Protein AF-A0A434ER28-F1 (afdb_monomer_lite)

Sequence (75 aa):
MSAKTLLKSLLAYQAWANDELVERLAGMDPARDAGQRHAAFRLMNHIHVVSRIFAAHLKGVAHGYAGDNTPDTPQ

Foldseek 3Di:
DDPVVVVVVVVVVVVVVLVVLVVVLVPDDCPVCVVVNQVSLQVVQLVVLVVLCVVCVVVVHDSPDPDSGDPDRDD

Structure (mmCIF, N/CA/C/O backbone):
data_AF-A0A434ER28-F1
#
_entry.id   AF-A0A434ER28-F1
#
loop_
_atom_site.group_PDB
_atom_site.id
_atom_site.type_symbol
_atom_site.label_atom_id
_atom_site.label_alt_id
_atom_site.label_comp_id
_atom_site.label_asym_id
_atom_site.label_entity_id
_atom_site.label_seq_id
_atom_site.pdbx_PDB_ins_code
_atom_site.Cartn_x
_atom_site.Cartn_y
_atom_site.Cartn_z
_atom_site.occupancy
_atom_site.B_iso_or_equiv
_atom_site.auth_seq_id
_atom_site.auth_comp_id
_atom_site.auth_asym_id
_atom_site.auth_atom_id
_atom_site.pdbx_PDB_model_num
ATOM 1 N N . MET A 1 1 ? -5.478 18.771 17.531 1.00 79.06 1 MET A N 1
ATOM 2 C CA . MET A 1 1 ? -5.972 17.888 16.447 1.00 79.06 1 MET A CA 1
ATOM 3 C C . MET A 1 1 ? -6.432 16.578 17.082 1.00 79.06 1 MET A C 1
ATOM 5 O O . MET A 1 1 ? -5.732 16.106 17.965 1.00 79.06 1 MET A O 1
ATOM 9 N N . SER A 1 2 ? -7.596 16.019 16.728 1.00 96.31 2 SER A N 1
ATOM 10 C CA . SER A 1 2 ? -8.048 14.740 17.317 1.00 96.31 2 SER A CA 1
ATOM 11 C C . SER A 1 2 ? -7.330 13.542 16.682 1.00 96.31 2 SER A C 1
ATOM 13 O O . SER A 1 2 ? -6.928 13.627 15.521 1.00 96.31 2 SER A O 1
ATOM 15 N N . ALA A 1 3 ? -7.247 12.407 17.387 1.00 93.81 3 ALA A N 1
ATOM 16 C CA . ALA A 1 3 ? -6.719 11.157 16.823 1.00 93.81 3 ALA A CA 1
ATOM 17 C C . ALA A 1 3 ? -7.469 10.738 15.543 1.00 93.81 3 ALA A C 1
ATOM 19 O O . ALA A 1 3 ? -6.857 10.326 14.564 1.00 93.81 3 ALA A O 1
ATOM 20 N N . LYS A 1 4 ? -8.795 10.940 15.504 1.00 93.31 4 LYS A N 1
ATOM 21 C CA . LYS A 1 4 ? -9.627 10.688 14.318 1.00 93.31 4 LYS A CA 1
ATOM 22 C C . LYS A 1 4 ? -9.216 11.557 13.128 1.00 93.31 4 LYS A C 1
ATOM 24 O O . LYS A 1 4 ? -9.161 11.067 12.006 1.00 93.31 4 LYS A O 1
ATOM 29 N N . THR A 1 5 ? -8.959 12.843 13.361 1.00 96.94 5 THR A N 1
ATOM 30 C CA . THR A 1 5 ? -8.512 13.770 12.312 1.00 96.94 5 THR A CA 1
ATOM 31 C C . THR A 1 5 ? -7.129 13.377 11.800 1.00 96.94 5 THR A C 1
ATOM 33 O O . THR A 1 5 ? -6.948 13.299 10.592 1.00 96.94 5 THR A O 1
ATOM 36 N N . LEU A 1 6 ? -6.195 13.056 12.701 1.00 96.31 6 LEU A N 1
ATOM 37 C CA . LEU A 1 6 ? -4.848 12.616 12.336 1.00 96.31 6 LEU A CA 1
ATOM 38 C C . LEU A 1 6 ? -4.880 11.348 11.473 1.00 96.31 6 LEU A C 1
ATOM 40 O O . LEU A 1 6 ? -4.296 11.326 10.395 1.00 96.31 6 LEU A O 1
ATOM 44 N N . LEU A 1 7 ? -5.612 10.317 11.908 1.00 92.56 7 LEU A N 1
ATOM 45 C CA . LEU A 1 7 ? -5.730 9.056 11.169 1.00 92.56 7 LEU A CA 1
ATOM 46 C C . LEU A 1 7 ? -6.333 9.258 9.776 1.00 92.56 7 LEU A C 1
ATOM 48 O O . LEU A 1 7 ? -5.850 8.675 8.811 1.00 92.56 7 LEU A O 1
ATOM 52 N N . LYS A 1 8 ? -7.353 10.116 9.646 1.00 94.81 8 LYS A N 1
ATOM 53 C CA . LYS A 1 8 ? -7.918 10.465 8.336 1.00 94.81 8 LYS A CA 1
ATOM 54 C C . LYS A 1 8 ? -6.884 11.117 7.420 1.00 94.81 8 LYS A C 1
ATOM 56 O O . LYS A 1 8 ? -6.811 10.742 6.255 1.00 94.81 8 LYS A O 1
ATOM 61 N N . SER A 1 9 ? -6.091 12.055 7.936 1.00 97.00 9 SER A N 1
ATOM 62 C CA . SER A 1 9 ? -5.039 12.707 7.152 1.00 97.00 9 SER A CA 1
ATOM 63 C C . SER A 1 9 ? -3.959 11.721 6.706 1.00 97.00 9 SER A C 1
ATOM 65 O O . SER A 1 9 ? -3.553 11.759 5.550 1.00 97.00 9 SER A O 1
ATOM 67 N N . LEU A 1 10 ? -3.533 10.808 7.584 1.00 95.50 10 LEU A N 1
ATOM 68 C CA . LEU A 1 10 ? -2.537 9.785 7.248 1.00 95.50 10 LEU A CA 1
ATOM 69 C C . LEU A 1 10 ? -3.047 8.812 6.178 1.00 95.50 10 LEU A C 1
ATOM 71 O O . LEU A 1 10 ? -2.322 8.507 5.237 1.00 95.50 10 LEU A O 1
ATOM 75 N N . LEU A 1 11 ? -4.305 8.370 6.277 1.00 93.38 11 LEU A N 1
ATOM 76 C CA . LEU A 1 11 ? -4.914 7.489 5.275 1.00 93.38 11 LEU A CA 1
ATOM 77 C C . LEU A 1 11 ? -5.081 8.186 3.918 1.00 93.38 11 LEU A C 1
ATOM 79 O O . LEU A 1 11 ? -4.821 7.574 2.886 1.00 93.38 11 LEU A O 1
ATOM 83 N N . ALA A 1 12 ? -5.475 9.462 3.911 1.00 96.69 12 ALA A N 1
ATOM 84 C CA . ALA A 1 12 ? -5.557 10.253 2.683 1.00 96.69 12 ALA A CA 1
ATOM 85 C C . ALA A 1 12 ? -4.175 10.452 2.040 1.00 96.69 12 ALA A C 1
ATOM 87 O O . ALA A 1 12 ? -4.037 10.308 0.829 1.00 96.69 12 ALA A O 1
ATOM 88 N N . TYR A 1 13 ? -3.148 10.723 2.848 1.00 97.31 13 TYR A N 1
ATOM 89 C CA . TYR A 1 13 ? -1.774 10.844 2.365 1.00 97.31 13 TYR A CA 1
ATOM 90 C C . TYR A 1 13 ? -1.244 9.523 1.792 1.00 97.31 13 TYR A C 1
ATOM 92 O O . TYR A 1 13 ? -0.635 9.524 0.728 1.00 97.31 13 TYR A O 1
ATOM 100 N N . GLN A 1 14 ? -1.514 8.390 2.451 1.00 95.19 14 GLN A N 1
ATOM 101 C CA . GLN A 1 14 ? -1.130 7.073 1.937 1.00 95.19 14 GLN A CA 1
ATOM 102 C C . GLN A 1 14 ? -1.807 6.771 0.593 1.00 95.19 14 GLN A C 1
ATOM 104 O O . GLN A 1 14 ? -1.151 6.257 -0.306 1.00 95.19 14 GLN A O 1
ATOM 109 N N . ALA A 1 15 ? -3.097 7.094 0.441 1.00 95.69 15 ALA A N 1
ATOM 110 C CA . AL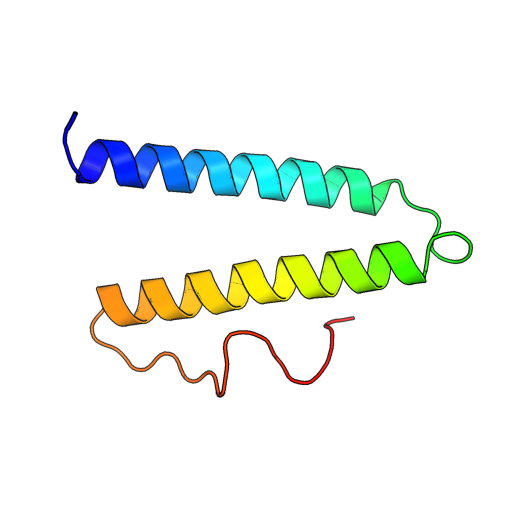A A 1 15 ? -3.800 6.922 -0.830 1.00 95.69 15 ALA A CA 1
ATOM 111 C C . ALA A 1 15 ? -3.152 7.752 -1.950 1.00 95.69 15 ALA A C 1
ATOM 113 O O . ALA A 1 15 ? -2.806 7.199 -2.987 1.00 95.69 15 ALA A O 1
ATOM 114 N N . TRP A 1 16 ? -2.888 9.035 -1.694 1.00 97.81 16 TRP A N 1
ATOM 115 C CA . TRP A 1 16 ? -2.197 9.909 -2.645 1.00 97.81 16 TRP A CA 1
ATOM 116 C C . TRP A 1 16 ? -0.802 9.385 -3.032 1.00 97.81 16 TRP A C 1
ATOM 118 O O . TRP A 1 16 ? -0.470 9.328 -4.213 1.00 97.81 16 TRP A O 1
ATOM 128 N N . ALA A 1 17 ? 0.003 8.952 -2.057 1.00 96.62 17 ALA A N 1
ATOM 129 C CA . ALA A 1 17 ? 1.345 8.429 -2.318 1.00 96.62 17 ALA A CA 1
ATOM 130 C C . ALA A 1 17 ? 1.314 7.115 -3.119 1.00 96.62 17 ALA A C 1
ATOM 132 O O . ALA A 1 17 ? 2.173 6.879 -3.969 1.00 96.62 17 ALA A O 1
ATOM 133 N N . ASN A 1 18 ? 0.319 6.261 -2.862 1.00 94.94 18 ASN A N 1
ATOM 134 C CA . ASN A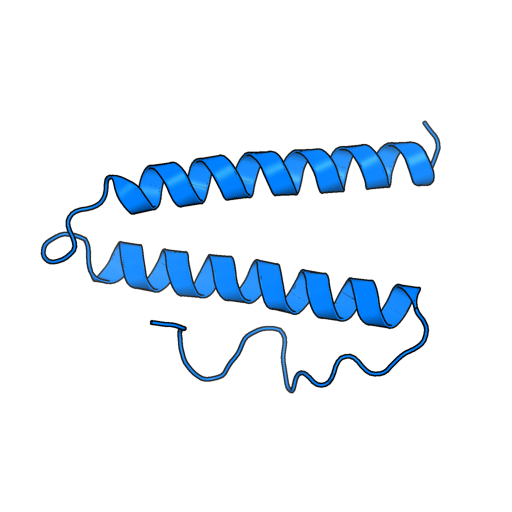 1 18 ? 0.109 5.037 -3.627 1.00 94.94 18 ASN A CA 1
ATOM 135 C C . ASN A 1 18 ? -0.264 5.344 -5.083 1.00 94.94 18 ASN A C 1
ATOM 137 O O . ASN A 1 18 ? 0.274 4.696 -5.979 1.00 94.94 18 ASN A O 1
ATOM 141 N N . ASP A 1 19 ? -1.141 6.324 -5.318 1.00 95.56 19 ASP A N 1
ATOM 142 C CA . ASP A 1 19 ? -1.526 6.742 -6.670 1.00 95.56 19 ASP A CA 1
ATOM 143 C C . ASP A 1 19 ? -0.308 7.255 -7.453 1.00 95.56 19 ASP A C 1
ATOM 145 O O . ASP A 1 19 ? -0.074 6.814 -8.580 1.00 95.56 19 ASP A O 1
ATOM 149 N N . GLU A 1 20 ? 0.532 8.096 -6.834 1.00 95.81 20 GLU A N 1
ATOM 150 C CA . GLU A 1 20 ? 1.769 8.571 -7.468 1.00 95.81 20 GLU A CA 1
ATOM 151 C C . GLU A 1 20 ? 2.715 7.404 -7.798 1.00 95.81 20 GLU A C 1
ATOM 153 O O . GLU A 1 20 ? 3.247 7.328 -8.906 1.00 95.81 20 GLU A O 1
ATOM 158 N N . LEU A 1 21 ? 2.911 6.452 -6.880 1.00 93.50 21 LEU A N 1
ATOM 159 C CA . LEU A 1 21 ? 3.779 5.298 -7.131 1.00 93.50 21 LEU A CA 1
ATOM 160 C C . LEU A 1 21 ? 3.261 4.421 -8.285 1.00 93.50 21 LEU A C 1
ATOM 162 O O . LEU A 1 21 ? 4.056 3.959 -9.108 1.00 93.50 21 LEU A O 1
ATOM 166 N N . VAL A 1 22 ? 1.945 4.213 -8.377 1.00 92.50 22 VAL A N 1
ATOM 167 C CA . VAL A 1 22 ? 1.320 3.465 -9.479 1.00 92.50 22 VAL A CA 1
ATOM 168 C C . VAL A 1 22 ? 1.509 4.189 -10.812 1.00 92.50 22 VAL A C 1
ATOM 170 O O . VAL A 1 22 ? 1.862 3.551 -11.805 1.00 92.50 22 VAL A O 1
ATOM 173 N N . GLU A 1 23 ? 1.344 5.510 -10.843 1.00 95.06 23 GLU A N 1
ATOM 174 C CA . GLU A 1 23 ? 1.571 6.310 -12.050 1.00 95.06 23 GLU A CA 1
ATOM 175 C C . GLU A 1 23 ? 3.031 6.219 -12.521 1.00 95.06 23 GLU A C 1
ATOM 177 O O . GLU A 1 23 ? 3.301 5.997 -13.704 1.00 95.06 23 GLU A O 1
ATOM 182 N N . ARG A 1 24 ? 3.994 6.291 -11.592 1.00 92.88 24 ARG A N 1
ATOM 183 C CA . ARG A 1 24 ? 5.420 6.110 -11.913 1.00 92.88 24 ARG A CA 1
ATOM 184 C C . ARG A 1 24 ? 5.710 4.719 -12.465 1.00 92.88 24 ARG A C 1
ATOM 186 O O . ARG A 1 24 ? 6.461 4.604 -13.430 1.00 92.88 24 ARG A O 1
ATOM 193 N N . LEU A 1 25 ? 5.114 3.680 -11.881 1.00 91.94 25 LEU A N 1
ATOM 194 C CA . LEU A 1 25 ? 5.257 2.301 -12.351 1.00 91.94 25 LEU A CA 1
ATOM 195 C C . LEU A 1 25 ? 4.723 2.106 -13.771 1.00 91.94 25 LEU A C 1
ATOM 197 O O . LEU A 1 25 ? 5.342 1.389 -14.557 1.00 91.94 25 LEU A O 1
ATOM 201 N N . ALA A 1 26 ? 3.606 2.752 -14.111 1.00 91.44 26 ALA A N 1
ATOM 202 C CA . ALA A 1 26 ? 3.022 2.685 -15.449 1.00 91.44 26 ALA A CA 1
ATOM 203 C C . ALA A 1 26 ? 3.951 3.268 -16.530 1.00 91.44 26 ALA A C 1
ATOM 205 O O . ALA A 1 26 ? 3.916 2.818 -17.673 1.00 91.44 26 ALA A O 1
ATOM 206 N N . GLY A 1 27 ? 4.806 4.229 -16.164 1.00 92.00 27 GLY A N 1
ATOM 207 C CA . GLY A 1 27 ? 5.800 4.825 -17.058 1.00 92.00 27 GLY A CA 1
ATOM 208 C C . GLY A 1 27 ? 7.126 4.059 -17.182 1.00 92.00 27 GLY A C 1
ATOM 209 O O . GLY A 1 27 ? 7.961 4.461 -17.989 1.00 92.00 27 GLY A O 1
ATOM 210 N N . MET A 1 28 ? 7.355 2.998 -16.397 1.00 93.12 28 MET A N 1
ATOM 211 C CA . MET A 1 28 ? 8.618 2.241 -16.406 1.00 93.12 28 MET A CA 1
ATOM 212 C C . MET A 1 28 ? 8.682 1.217 -17.540 1.00 93.12 28 MET A C 1
ATOM 214 O O . MET A 1 28 ? 7.728 0.464 -17.775 1.00 93.12 28 MET A O 1
ATOM 218 N N . ASP A 1 29 ? 9.851 1.093 -18.168 1.00 93.94 29 ASP A N 1
ATOM 219 C CA . ASP A 1 29 ? 10.067 0.101 -19.215 1.00 93.94 29 ASP A CA 1
ATOM 220 C C . ASP A 1 29 ? 10.157 -1.312 -18.597 1.00 93.94 29 ASP A C 1
ATOM 222 O O . ASP A 1 29 ? 10.967 -1.545 -17.694 1.00 93.94 29 ASP A O 1
ATOM 226 N N . PRO A 1 30 ? 9.339 -2.285 -19.044 1.00 89.38 30 PRO A N 1
ATOM 227 C CA . PRO A 1 30 ? 9.317 -3.618 -18.444 1.00 89.38 30 PRO A CA 1
ATOM 228 C C . PRO A 1 30 ? 10.647 -4.378 -18.521 1.00 89.38 30 PRO A C 1
ATOM 230 O O . PRO A 1 30 ? 10.929 -5.181 -17.635 1.00 89.38 30 PRO A O 1
ATOM 233 N N . ALA A 1 31 ? 11.439 -4.165 -19.575 1.00 91.69 31 ALA A N 1
ATOM 234 C CA . ALA A 1 31 ? 12.665 -4.914 -19.829 1.00 91.69 31 ALA A CA 1
ATOM 235 C C . ALA A 1 31 ? 13.880 -4.240 -19.187 1.00 91.69 31 ALA A C 1
ATOM 237 O O . ALA A 1 31 ? 14.713 -4.903 -18.569 1.00 91.69 31 ALA A O 1
ATOM 238 N N . ARG A 1 32 ? 13.973 -2.915 -19.308 1.00 95.62 32 ARG A N 1
ATOM 239 C CA . ARG A 1 32 ? 15.076 -2.119 -18.770 1.00 95.62 32 ARG A CA 1
ATOM 240 C C . ARG A 1 32 ? 14.974 -1.933 -17.256 1.00 95.62 32 ARG A C 1
ATOM 242 O O . ARG A 1 32 ? 16.005 -1.955 -16.589 1.00 95.62 32 ARG A O 1
ATOM 249 N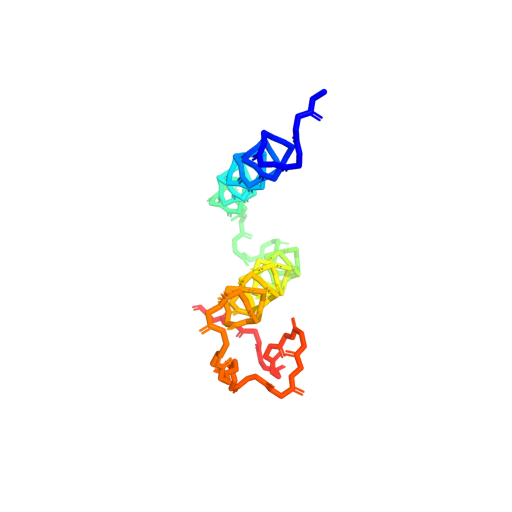 N . ASP A 1 33 ? 13.760 -1.799 -16.723 1.00 94.12 33 ASP A N 1
ATOM 250 C CA . ASP A 1 33 ? 13.520 -1.470 -15.312 1.00 94.12 33 ASP A CA 1
ATOM 251 C C . ASP A 1 33 ? 12.942 -2.659 -14.519 1.00 94.12 33 ASP A C 1
ATOM 253 O O . ASP A 1 33 ? 12.292 -2.483 -13.486 1.00 94.12 33 ASP A O 1
ATOM 257 N N . ALA A 1 34 ? 13.156 -3.895 -14.990 1.00 93.00 34 ALA A N 1
ATOM 258 C CA . ALA A 1 34 ? 12.557 -5.105 -14.418 1.00 93.00 34 ALA A CA 1
ATOM 259 C C . ALA A 1 34 ? 12.794 -5.247 -12.900 1.00 93.00 34 ALA A C 1
ATOM 261 O O . ALA A 1 34 ? 11.880 -5.599 -12.151 1.00 93.00 34 ALA A O 1
ATOM 262 N N . GLY A 1 35 ? 14.004 -4.927 -12.426 1.00 94.31 35 GLY A N 1
ATOM 263 C CA . GLY A 1 35 ? 14.349 -4.980 -11.002 1.00 94.31 35 GLY A CA 1
ATOM 264 C C . GLY A 1 35 ? 13.620 -3.921 -10.169 1.00 94.31 35 GLY A C 1
ATOM 265 O O . GLY A 1 35 ? 13.081 -4.231 -9.106 1.00 94.31 35 GLY A O 1
ATOM 266 N N . GLN A 1 36 ? 13.552 -2.683 -10.664 1.00 94.06 36 GLN A N 1
ATOM 267 C CA . GLN A 1 36 ? 12.846 -1.578 -10.011 1.00 94.06 36 GLN A CA 1
ATOM 268 C C . GLN A 1 36 ? 11.342 -1.845 -9.963 1.00 94.06 36 GLN A C 1
ATOM 270 O O . GLN A 1 36 ? 10.721 -1.660 -8.917 1.00 94.06 36 GLN A O 1
ATOM 275 N N . ARG A 1 37 ? 10.769 -2.356 -11.057 1.00 93.31 37 ARG A N 1
ATOM 276 C CA . ARG A 1 37 ? 9.363 -2.769 -11.116 1.00 93.31 37 ARG A CA 1
ATOM 277 C C . ARG A 1 37 ? 9.064 -3.877 -10.113 1.00 93.31 37 ARG A C 1
ATOM 279 O O . ARG A 1 37 ? 8.094 -3.773 -9.369 1.00 93.31 37 ARG A O 1
ATOM 286 N N . HIS A 1 38 ? 9.919 -4.897 -10.031 1.00 93.56 38 HIS A N 1
ATOM 287 C CA . HIS A 1 38 ? 9.765 -5.969 -9.047 1.00 93.56 38 HIS A CA 1
ATOM 288 C C . HIS A 1 38 ? 9.800 -5.438 -7.606 1.00 93.56 38 HIS A C 1
ATOM 290 O O . HIS A 1 38 ? 8.934 -5.774 -6.797 1.00 93.56 38 HIS A O 1
ATOM 296 N N . ALA A 1 39 ? 10.771 -4.580 -7.283 1.00 93.69 39 ALA A N 1
ATOM 297 C CA . ALA A 1 39 ? 10.879 -3.965 -5.962 1.00 93.69 39 ALA A CA 1
ATOM 298 C C . ALA A 1 39 ? 9.650 -3.103 -5.624 1.00 93.69 39 ALA A C 1
ATOM 300 O O . ALA A 1 39 ? 9.133 -3.167 -4.508 1.00 93.69 39 ALA A O 1
ATOM 301 N N . ALA A 1 40 ? 9.140 -2.343 -6.591 1.00 93.50 40 ALA A N 1
ATOM 302 C CA . ALA A 1 40 ? 7.955 -1.520 -6.406 1.00 93.50 40 ALA A CA 1
ATOM 303 C C . ALA A 1 40 ? 6.687 -2.365 -6.194 1.00 93.50 40 ALA A C 1
ATOM 305 O O . ALA A 1 40 ? 5.906 -2.067 -5.291 1.00 93.50 40 ALA A O 1
ATOM 306 N N . PHE A 1 41 ? 6.512 -3.472 -6.928 1.00 93.69 41 PHE A N 1
ATOM 307 C CA . PHE A 1 41 ? 5.420 -4.417 -6.665 1.00 93.69 41 PHE A CA 1
ATOM 308 C C . PHE A 1 41 ? 5.538 -5.071 -5.284 1.00 93.69 41 PHE A C 1
ATOM 310 O O . PHE A 1 41 ? 4.541 -5.170 -4.568 1.00 93.69 41 PHE A O 1
ATOM 317 N N . ARG A 1 42 ? 6.751 -5.451 -4.853 1.00 95.62 42 ARG A N 1
ATOM 318 C CA . ARG A 1 42 ? 6.998 -5.953 -3.487 1.00 95.62 42 ARG A CA 1
ATOM 319 C C . ARG A 1 42 ? 6.605 -4.945 -2.412 1.00 95.62 42 ARG A C 1
ATOM 321 O O . ARG A 1 42 ? 6.022 -5.343 -1.400 1.00 95.62 42 ARG A O 1
ATOM 328 N N . LEU A 1 43 ? 6.918 -3.667 -2.625 1.00 94.44 43 LEU A N 1
ATOM 329 C CA . LEU A 1 43 ? 6.575 -2.582 -1.710 1.00 94.44 43 LEU A CA 1
ATOM 330 C C . LEU A 1 43 ? 5.061 -2.342 -1.664 1.00 94.44 43 LEU A C 1
ATOM 332 O O . LEU A 1 43 ? 4.480 -2.303 -0.583 1.00 94.44 43 LEU A O 1
ATOM 336 N N . MET A 1 44 ? 4.405 -2.244 -2.821 1.00 94.12 44 MET A N 1
ATOM 337 C CA . MET A 1 44 ? 2.952 -2.062 -2.897 1.00 94.12 44 MET A CA 1
ATOM 338 C C . MET A 1 44 ? 2.199 -3.223 -2.242 1.00 94.12 44 MET A C 1
ATOM 340 O O . MET A 1 44 ? 1.218 -3.008 -1.527 1.00 94.12 44 MET A O 1
ATOM 344 N N . ASN A 1 45 ? 2.693 -4.451 -2.412 1.00 95.56 45 ASN A N 1
ATOM 345 C CA . ASN A 1 45 ? 2.122 -5.617 -1.754 1.00 95.56 45 ASN A CA 1
ATOM 346 C C . ASN A 1 45 ? 2.289 -5.566 -0.227 1.00 95.56 45 ASN A C 1
ATOM 348 O O . ASN A 1 45 ? 1.328 -5.823 0.494 1.00 95.56 45 ASN A O 1
ATOM 352 N N . HIS A 1 46 ? 3.459 -5.158 0.276 1.00 96.25 46 HIS A N 1
ATOM 353 C CA . HIS A 1 46 ? 3.662 -4.923 1.710 1.00 96.25 46 HIS A CA 1
ATOM 354 C C . HIS A 1 46 ? 2.657 -3.900 2.264 1.00 96.25 46 HIS A C 1
ATOM 356 O O . HIS A 1 46 ? 1.953 -4.182 3.234 1.00 96.25 46 HIS A O 1
ATOM 362 N N . ILE A 1 47 ? 2.525 -2.740 1.605 1.00 94.88 47 ILE A N 1
ATOM 363 C CA . ILE A 1 47 ? 1.590 -1.672 2.002 1.00 94.88 47 ILE A CA 1
ATOM 364 C C . ILE A 1 47 ? 0.150 -2.203 2.058 1.00 94.88 47 ILE A C 1
ATOM 366 O O . ILE A 1 47 ? -0.591 -1.917 3.007 1.00 94.88 47 ILE A O 1
ATOM 370 N N . HIS A 1 48 ? -0.248 -3.005 1.068 1.00 94.81 48 HIS A N 1
ATOM 371 C CA . HIS A 1 48 ? -1.564 -3.634 1.032 1.00 94.81 48 HIS A CA 1
ATOM 372 C C . HIS A 1 48 ? -1.774 -4.609 2.199 1.00 94.81 48 HIS A C 1
ATOM 374 O O . HIS A 1 48 ? -2.766 -4.491 2.924 1.00 94.81 48 HIS A O 1
ATOM 380 N N . VAL A 1 49 ? -0.848 -5.549 2.407 1.00 96.94 49 VAL A N 1
ATOM 381 C CA . VAL A 1 49 ? -0.932 -6.569 3.465 1.00 96.94 49 VAL A CA 1
ATOM 382 C C . VAL A 1 49 ? -1.004 -5.917 4.844 1.00 96.94 49 VAL A C 1
ATOM 384 O O . VAL A 1 49 ? -1.907 -6.225 5.624 1.00 96.94 49 VAL A O 1
ATOM 387 N N . VAL A 1 50 ? -0.132 -4.947 5.126 1.00 96.44 50 VAL A N 1
ATOM 388 C CA . VAL A 1 50 ? -0.149 -4.205 6.393 1.00 96.44 50 VAL A CA 1
ATOM 389 C C . VAL A 1 50 ? -1.489 -3.489 6.580 1.00 96.44 50 VAL A C 1
ATOM 391 O O . VAL A 1 50 ? -2.118 -3.629 7.630 1.00 96.44 50 VAL A O 1
ATOM 394 N N . SER A 1 51 ? -2.004 -2.806 5.552 1.00 95.31 51 SER A N 1
ATOM 395 C CA . SER A 1 51 ? -3.312 -2.134 5.624 1.00 95.31 51 SER A CA 1
ATOM 396 C C . SER A 1 51 ? -4.451 -3.110 5.949 1.00 95.31 51 SER A C 1
ATOM 398 O O . SER A 1 51 ? -5.346 -2.796 6.739 1.00 95.31 51 SER A O 1
ATOM 400 N N . ARG A 1 52 ? -4.410 -4.324 5.385 1.00 96.38 52 ARG A N 1
ATOM 401 C CA . ARG A 1 52 ? -5.382 -5.390 5.664 1.00 96.38 52 ARG A CA 1
ATOM 402 C C . ARG A 1 52 ? -5.276 -5.919 7.096 1.00 96.38 52 ARG A C 1
ATOM 404 O O . ARG A 1 52 ? -6.316 -6.143 7.714 1.00 96.38 52 ARG A O 1
ATOM 411 N N . ILE A 1 53 ? -4.063 -6.069 7.630 1.00 97.31 53 ILE A N 1
ATOM 412 C CA . ILE A 1 53 ? -3.821 -6.463 9.028 1.00 97.31 53 ILE A CA 1
ATOM 413 C C . ILE A 1 53 ? -4.403 -5.417 9.986 1.00 97.31 53 ILE A C 1
ATOM 415 O O . ILE A 1 53 ? -5.203 -5.755 10.859 1.00 97.31 53 ILE A O 1
ATOM 419 N N . PHE A 1 54 ? -4.091 -4.135 9.779 1.00 94.88 54 PHE A N 1
ATOM 420 C CA . PHE A 1 54 ? -4.636 -3.047 10.597 1.00 94.88 54 PHE A CA 1
ATOM 421 C C . PHE A 1 54 ? -6.167 -2.984 10.531 1.00 94.88 54 PHE A C 1
ATOM 423 O O . PHE A 1 54 ? -6.829 -2.859 11.562 1.00 94.88 54 PHE A O 1
ATOM 430 N N . ALA A 1 55 ? -6.752 -3.117 9.338 1.00 95.19 55 ALA A N 1
ATOM 431 C CA . ALA A 1 55 ? -8.203 -3.129 9.175 1.00 95.19 55 ALA A CA 1
ATOM 432 C C . ALA A 1 55 ? -8.873 -4.304 9.907 1.00 95.19 55 ALA A C 1
ATOM 434 O O . ALA A 1 55 ? -9.968 -4.142 10.445 1.00 95.19 55 ALA A O 1
ATOM 435 N N . ALA A 1 56 ? -8.234 -5.475 9.940 1.00 97.81 56 ALA A N 1
ATOM 436 C CA . ALA A 1 56 ? -8.727 -6.634 10.676 1.00 97.81 56 ALA A CA 1
ATOM 437 C C . ALA A 1 56 ? -8.666 -6.408 12.195 1.00 97.81 56 ALA A C 1
ATOM 439 O O . ALA A 1 56 ? -9.663 -6.642 12.879 1.00 97.81 56 ALA A O 1
ATOM 440 N N . HIS A 1 57 ? -7.561 -5.847 12.706 1.00 96.00 57 HIS A N 1
ATOM 441 C CA . HIS A 1 57 ? -7.437 -5.467 14.118 1.00 96.00 57 HIS A CA 1
ATOM 442 C C . HIS A 1 57 ? -8.519 -4.469 14.543 1.00 96.00 57 HIS A C 1
ATOM 444 O O . HIS A 1 57 ? -9.153 -4.656 15.578 1.00 96.00 57 HIS A O 1
ATOM 450 N N . LEU A 1 58 ? -8.804 -3.457 13.718 1.00 93.50 58 LEU A N 1
ATOM 451 C CA . LEU A 1 58 ? -9.871 -2.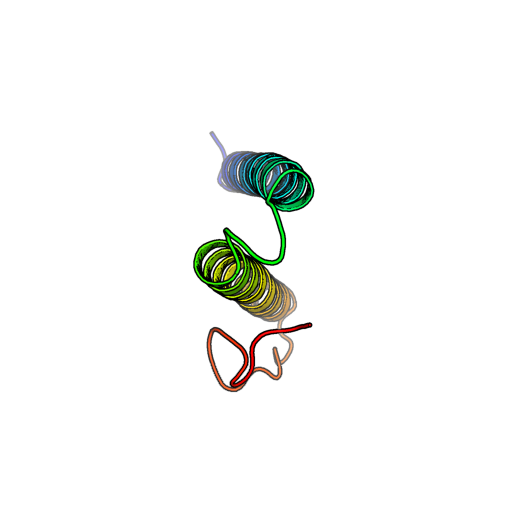484 13.989 1.00 93.50 58 LEU A CA 1
ATOM 452 C C . LEU A 1 58 ? -11.274 -3.107 14.016 1.00 93.50 58 LEU A C 1
ATOM 454 O O . LEU A 1 58 ? -12.165 -2.579 14.675 1.00 93.50 58 LEU A O 1
ATOM 458 N N . LYS A 1 59 ? -11.480 -4.210 13.292 1.00 96.81 59 LYS A N 1
ATOM 459 C CA . LYS A 1 59 ? -12.755 -4.938 13.237 1.00 96.81 59 LYS A CA 1
ATOM 460 C C . LYS A 1 59 ? -12.855 -6.066 14.268 1.00 96.81 59 LYS A C 1
ATOM 462 O O . LYS A 1 59 ? -13.919 -6.664 14.378 1.00 96.81 59 LYS A O 1
ATOM 467 N N . GLY A 1 60 ? -11.776 -6.378 14.988 1.00 97.56 60 GLY A N 1
ATOM 468 C CA . GLY A 1 60 ? -11.726 -7.515 15.909 1.00 97.56 60 GLY A CA 1
ATOM 469 C C . GLY A 1 60 ? -11.814 -8.879 15.213 1.00 97.56 60 GLY A C 1
ATOM 470 O O . GLY A 1 60 ? -12.356 -9.818 15.788 1.00 97.56 60 GLY A O 1
ATOM 471 N N . VAL A 1 61 ? -11.318 -8.997 13.975 1.00 98.31 61 VAL A N 1
ATOM 472 C CA . VAL A 1 61 ? -11.320 -10.253 13.198 1.00 98.31 61 VAL A CA 1
ATOM 473 C C . VAL A 1 61 ? -9.897 -10.703 12.863 1.00 98.31 61 VAL A C 1
ATOM 475 O O . VAL A 1 61 ? -8.968 -9.897 12.857 1.00 98.31 61 VAL A O 1
ATOM 478 N N . ALA A 1 62 ? -9.716 -11.988 12.551 1.00 97.38 62 ALA A N 1
ATOM 479 C CA . ALA A 1 62 ? -8.427 -12.514 12.106 1.00 97.38 62 ALA A CA 1
ATOM 480 C C . ALA A 1 62 ? -8.023 -11.929 10.738 1.00 97.38 62 ALA A C 1
ATOM 482 O O . ALA A 1 62 ? -8.845 -11.842 9.825 1.00 97.38 62 ALA A O 1
ATOM 483 N N . HIS A 1 63 ? -6.747 -11.557 10.580 1.00 97.06 63 HIS A N 1
ATOM 484 C CA . HIS A 1 63 ? -6.229 -10.997 9.324 1.00 97.06 63 HIS A CA 1
ATOM 485 C C . HIS A 1 63 ? -5.843 -12.059 8.281 1.00 97.06 63 HIS A C 1
ATOM 487 O O . HIS A 1 63 ? -5.870 -11.762 7.092 1.00 97.06 63 HIS A O 1
ATOM 493 N N . GLY A 1 64 ? -5.490 -13.281 8.700 1.00 95.50 64 GLY A N 1
ATOM 494 C CA . GLY A 1 64 ? -5.219 -14.415 7.800 1.00 95.50 64 GLY A CA 1
ATOM 495 C C . GLY A 1 64 ? -3.880 -14.381 7.045 1.00 95.50 64 GLY A C 1
ATOM 496 O O . GLY A 1 64 ? -3.648 -15.229 6.191 1.00 95.50 64 GLY A O 1
ATOM 497 N N . TYR A 1 65 ? -2.995 -13.433 7.357 1.00 96.25 65 TYR A N 1
ATOM 498 C CA . TYR A 1 65 ? -1.646 -13.341 6.775 1.00 96.25 65 TYR A CA 1
ATOM 499 C C . TYR A 1 65 ? -0.604 -14.013 7.673 1.00 96.25 65 TYR A C 1
ATOM 501 O O . TYR A 1 65 ? -0.654 -13.856 8.890 1.00 96.25 65 TYR A O 1
ATOM 509 N N . ALA A 1 66 ? 0.359 -14.709 7.065 1.00 94.44 66 ALA A N 1
ATOM 510 C CA . ALA A 1 66 ? 1.483 -15.340 7.767 1.00 94.44 66 ALA A CA 1
ATOM 511 C C . ALA A 1 66 ? 2.644 -14.370 8.077 1.00 94.44 66 ALA A C 1
ATOM 513 O O . ALA A 1 66 ? 3.564 -14.725 8.806 1.00 94.44 66 ALA A O 1
ATOM 514 N N . GLY A 1 67 ? 2.606 -13.155 7.525 1.00 93.00 67 GLY A N 1
ATOM 515 C CA . GLY A 1 67 ? 3.618 -12.117 7.698 1.00 93.00 67 GLY A CA 1
ATOM 516 C C . GLY A 1 67 ? 3.122 -10.769 7.180 1.00 93.00 67 GLY A C 1
ATOM 517 O O . GLY A 1 67 ? 1.960 -10.629 6.795 1.00 93.00 67 GLY A O 1
ATOM 518 N N . ASP A 1 68 ? 4.007 -9.780 7.152 1.00 90.88 68 ASP A N 1
ATOM 519 C CA . ASP A 1 68 ? 3.734 -8.429 6.647 1.00 90.88 68 ASP A CA 1
ATOM 520 C C . ASP A 1 68 ? 3.885 -8.306 5.118 1.00 90.88 68 ASP A C 1
ATOM 522 O O . ASP A 1 68 ? 3.743 -7.223 4.550 1.00 90.88 68 ASP A O 1
ATOM 526 N N . ASN A 1 69 ? 4.156 -9.417 4.435 1.0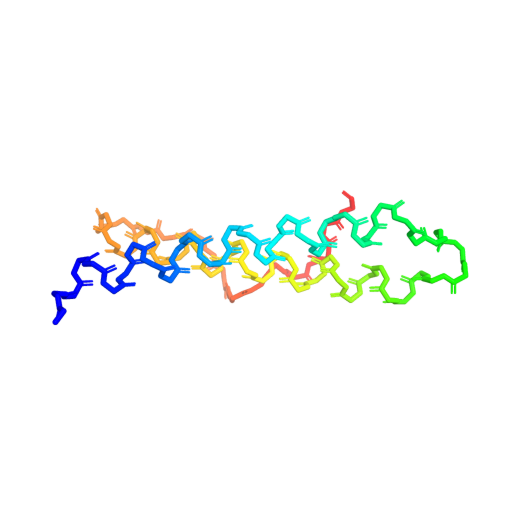0 93.56 69 ASN A N 1
ATOM 527 C CA . ASN A 1 69 ? 4.199 -9.528 2.986 1.00 93.56 69 ASN A CA 1
ATOM 528 C C . ASN A 1 69 ? 3.871 -10.977 2.571 1.00 93.56 69 ASN A C 1
ATOM 530 O O . ASN A 1 69 ? 4.006 -11.901 3.377 1.00 93.56 69 ASN A O 1
ATOM 534 N N . THR A 1 70 ? 3.440 -11.206 1.328 1.00 93.88 70 THR A N 1
ATOM 535 C CA . THR A 1 70 ? 3.278 -12.579 0.811 1.00 93.88 70 THR A CA 1
ATOM 536 C C . THR A 1 70 ? 4.643 -13.192 0.476 1.00 93.88 70 THR A C 1
ATOM 538 O O . THR A 1 70 ? 5.590 -12.436 0.233 1.00 93.88 70 THR A O 1
ATOM 541 N N . PRO A 1 71 ? 4.787 -14.533 0.458 1.00 93.00 71 PRO A N 1
ATOM 542 C CA . PRO A 1 71 ? 6.041 -15.181 0.061 1.00 93.00 71 PRO A CA 1
ATOM 543 C C . PRO A 1 71 ? 6.489 -14.755 -1.340 1.00 93.00 71 PRO A C 1
ATOM 545 O O . PRO A 1 71 ? 7.626 -14.329 -1.523 1.00 93.00 71 PRO A O 1
ATOM 548 N N . ASP A 1 72 ? 5.552 -14.757 -2.285 1.00 93.38 72 ASP A N 1
ATOM 549 C CA . ASP A 1 72 ? 5.804 -14.383 -3.672 1.00 93.38 72 ASP A CA 1
ATOM 550 C C . ASP A 1 72 ? 5.389 -12.938 -3.956 1.00 93.38 72 ASP A C 1
ATOM 552 O O . ASP A 1 72 ? 4.525 -12.366 -3.281 1.00 93.38 72 ASP A O 1
ATOM 556 N N . THR A 1 73 ? 6.008 -12.333 -4.968 1.00 91.25 73 THR A N 1
ATOM 557 C CA . THR A 1 73 ? 5.566 -11.048 -5.526 1.00 91.25 73 THR A CA 1
ATOM 558 C C . THR A 1 73 ? 4.351 -11.279 -6.427 1.00 91.25 73 THR A C 1
ATOM 560 O O . THR A 1 73 ? 4.415 -12.169 -7.278 1.00 91.25 73 THR A O 1
ATOM 563 N N . PRO A 1 74 ? 3.270 -10.489 -6.295 1.00 87.00 74 PRO A N 1
ATOM 564 C CA . PRO A 1 74 ? 2.172 -10.504 -7.261 1.00 87.00 74 PRO A CA 1
ATOM 565 C C . PRO A 1 74 ? 2.668 -10.204 -8.686 1.00 87.00 74 PRO A C 1
ATOM 567 O O . PRO A 1 74 ? 3.606 -9.418 -8.847 1.00 87.00 74 PRO A O 1
ATOM 570 N N . GLN A 1 75 ? 2.045 -10.826 -9.694 1.00 74.19 75 GLN A N 1
ATOM 571 C CA . GLN A 1 75 ? 2.294 -10.552 -11.118 1.00 74.19 75 GLN A CA 1
ATOM 572 C C . GL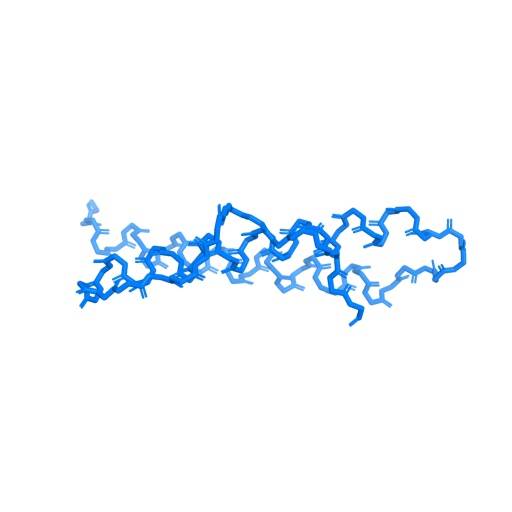N A 1 75 ? 1.253 -9.600 -11.700 1.00 74.19 75 GLN A C 1
ATOM 574 O O . GLN A 1 75 ? 0.078 -9.697 -11.276 1.00 74.19 75 GLN A O 1
#

Radius of gyration: 14.96 Å; chains: 1; bounding box: 28×33×37 Å

pLDDT: mean 94.13, std 3.56, range [74.19, 98.31]

Secondary structure (DSSP, 8-state):
--HHHHHHHHHHHHHHHHHHHHHHHHTS-TTTSHHHHHHHHHHHHHHHHHHHHHHHHHHTS----SSSS-SSPP-